Protein AF-A0A919AZP2-F1 (afdb_monomer)

pLDDT: mean 71.81, std 21.4, range [38.53, 98.06]

Secondary structure (DSSP, 8-state):
------------------HHHHHHHHHHHHHHHHHHHHHHHHHHHHHHHHHHHHHHHHHHHHHHHHHHHHTT--HHHHHHTT-PPPSS-----------------------------------------------------

Structure (mmCIF, N/CA/C/O backbone):
data_AF-A0A919AZP2-F1
#
_entry.id   AF-A0A919AZP2-F1
#
loop_
_atom_site.group_PDB
_atom_site.id
_atom_site.type_symbol
_atom_site.label_atom_id
_atom_site.label_alt_id
_atom_site.label_comp_id
_atom_site.label_asym_id
_atom_site.label_entity_id
_atom_site.label_seq_id
_atom_site.pdbx_PDB_ins_code
_atom_site.Cartn_x
_atom_site.Cartn_y
_atom_site.Cartn_z
_atom_site.occupancy
_atom_site.B_iso_or_equiv
_atom_site.auth_seq_id
_atom_site.auth_comp_id
_atom_site.auth_asym_id
_atom_site.auth_atom_id
_atom_site.pdbx_PDB_model_num
ATOM 1 N N . MET A 1 1 ? 27.826 30.116 -77.173 1.00 44.75 1 MET A N 1
ATOM 2 C CA . MET A 1 1 ? 27.470 30.104 -75.740 1.00 44.75 1 MET A CA 1
ATOM 3 C C . MET A 1 1 ? 27.068 28.685 -75.370 1.00 44.75 1 MET A C 1
ATOM 5 O O . MET A 1 1 ? 25.953 28.286 -75.664 1.00 44.75 1 MET A O 1
ATOM 9 N N . LEU A 1 2 ? 28.010 27.899 -74.845 1.00 47.09 2 LEU A N 1
ATOM 10 C CA . LEU A 1 2 ? 27.762 26.553 -74.324 1.00 47.09 2 LEU A CA 1
ATOM 11 C C . LEU A 1 2 ? 27.682 26.679 -72.802 1.00 47.09 2 LEU A C 1
ATOM 13 O O . LEU A 1 2 ? 28.688 26.970 -72.158 1.00 47.09 2 LEU A O 1
ATOM 17 N N . SER A 1 3 ? 26.480 26.541 -72.251 1.00 54.09 3 SER A N 1
ATOM 18 C CA . SER A 1 3 ? 26.256 26.558 -70.807 1.00 54.09 3 SER A CA 1
ATOM 19 C C . SER A 1 3 ? 26.7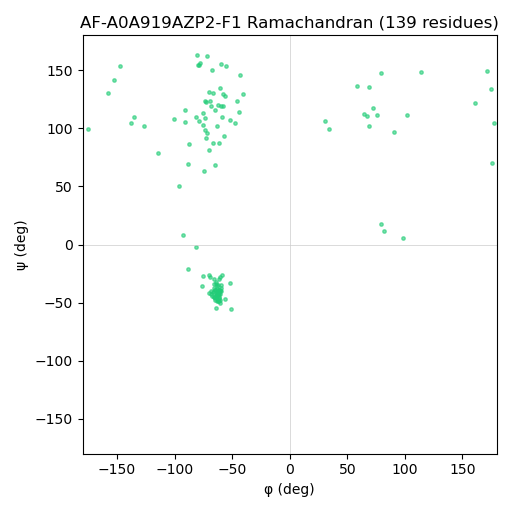51 25.246 -70.207 1.00 54.09 3 SER A C 1
ATOM 21 O O . SER A 1 3 ? 26.161 24.189 -70.418 1.00 54.09 3 SER A O 1
ATOM 23 N N . LEU A 1 4 ? 27.854 25.333 -69.470 1.00 49.50 4 LEU A N 1
ATOM 24 C CA . LEU A 1 4 ? 28.380 24.272 -68.625 1.00 49.50 4 LEU A CA 1
ATOM 25 C C . LEU A 1 4 ? 27.501 24.208 -67.365 1.00 49.50 4 LEU A C 1
ATOM 27 O O . LEU A 1 4 ? 27.592 25.073 -66.496 1.00 49.50 4 LEU A O 1
ATOM 31 N N . LEU A 1 5 ? 26.598 23.230 -67.289 1.00 56.09 5 LEU A N 1
ATOM 32 C CA . LEU A 1 5 ? 25.857 22.941 -66.059 1.00 56.09 5 LEU A CA 1
ATOM 33 C C . LEU A 1 5 ? 26.813 22.262 -65.062 1.00 56.09 5 LEU A C 1
ATOM 35 O O . LEU A 1 5 ? 27.395 21.231 -65.409 1.00 56.09 5 LEU A O 1
ATOM 39 N N . PRO A 1 6 ? 26.995 22.794 -63.840 1.00 59.75 6 PRO A N 1
ATOM 40 C CA . PRO A 1 6 ? 27.769 22.112 -62.817 1.00 59.75 6 PRO A CA 1
ATOM 41 C C . PRO A 1 6 ? 27.010 20.863 -62.362 1.00 59.75 6 PRO A C 1
ATOM 43 O O . PRO A 1 6 ? 25.891 20.935 -61.854 1.00 59.75 6 PRO A O 1
ATOM 46 N N . HIS A 1 7 ? 27.637 19.706 -62.559 1.00 56.66 7 HIS A N 1
ATOM 47 C CA . HIS A 1 7 ? 27.224 18.448 -61.959 1.00 56.66 7 HIS A CA 1
ATOM 48 C C . HIS A 1 7 ? 27.354 18.584 -60.438 1.00 56.66 7 HIS A C 1
ATOM 50 O O . HIS A 1 7 ? 28.459 18.561 -59.899 1.00 56.66 7 HIS A O 1
ATOM 56 N N . LEU A 1 8 ? 26.227 18.787 -59.753 1.00 54.97 8 LEU A N 1
ATOM 57 C CA . LEU A 1 8 ? 26.147 18.628 -58.306 1.00 54.97 8 LEU A CA 1
ATOM 58 C C . LEU A 1 8 ? 26.407 17.146 -58.005 1.00 54.97 8 LEU A C 1
ATOM 60 O O . LEU A 1 8 ? 25.602 16.313 -58.432 1.00 54.97 8 LEU A O 1
ATOM 64 N N . PRO A 1 9 ? 27.494 16.783 -57.300 1.00 61.06 9 PRO A N 1
ATOM 65 C CA . PRO A 1 9 ? 27.606 15.433 -56.788 1.00 61.06 9 PRO A CA 1
ATOM 66 C C . PRO A 1 9 ? 26.444 15.237 -55.814 1.00 61.06 9 PRO A C 1
ATOM 68 O O . PRO A 1 9 ? 26.321 15.968 -54.828 1.00 61.06 9 PRO A O 1
ATOM 71 N N . CYS A 1 10 ? 25.576 14.266 -56.094 1.00 55.66 10 CYS A N 1
ATOM 72 C CA . CYS A 1 10 ? 24.665 13.732 -55.094 1.00 55.66 10 CYS A CA 1
ATOM 73 C C . CYS A 1 10 ? 25.525 13.130 -53.979 1.00 55.66 10 CYS A C 1
ATOM 75 O O . CYS A 1 10 ? 25.863 11.949 -54.017 1.00 55.66 10 CYS A O 1
ATOM 77 N N . GLN A 1 11 ? 25.913 13.944 -52.999 1.00 57.53 11 GLN A N 1
ATOM 78 C CA . GLN A 1 11 ? 26.387 13.438 -51.724 1.00 57.53 11 GLN A CA 1
ATOM 79 C C . GLN A 1 11 ? 25.196 12.771 -51.039 1.00 57.53 11 GLN A C 1
ATOM 81 O O . GLN A 1 11 ? 24.457 13.392 -50.282 1.00 57.53 11 GLN A O 1
ATOM 86 N N . TYR A 1 12 ? 24.996 11.488 -51.333 1.00 57.28 12 TYR A N 1
ATOM 87 C CA . TYR A 1 12 ? 24.266 10.583 -50.456 1.00 57.28 12 TYR A CA 1
ATOM 88 C C . TYR A 1 12 ? 25.175 10.244 -49.268 1.00 57.28 12 TYR A C 1
ATOM 90 O O . TYR A 1 12 ? 25.570 9.103 -49.070 1.00 57.28 12 TYR A O 1
ATOM 98 N N . ASP A 1 13 ? 25.520 11.257 -48.474 1.00 52.66 13 ASP A N 1
ATOM 99 C CA . ASP A 1 13 ? 26.146 11.078 -47.161 1.00 52.66 13 ASP A CA 1
ATOM 100 C C . ASP A 1 13 ? 25.048 11.134 -46.085 1.00 52.66 13 ASP A C 1
ATOM 102 O O . ASP A 1 13 ? 25.031 11.943 -45.160 1.00 52.66 13 ASP A O 1
ATOM 106 N N . HIS A 1 14 ? 24.008 10.332 -46.319 1.00 56.25 14 HIS A N 1
ATOM 107 C CA . HIS A 1 14 ? 22.971 9.945 -45.368 1.00 56.25 14 HIS A CA 1
ATOM 108 C C . HIS A 1 14 ? 22.969 8.415 -45.428 1.00 56.25 14 HIS A C 1
ATOM 110 O O . HIS A 1 14 ? 22.505 7.801 -46.384 1.00 56.25 14 HIS A O 1
ATOM 116 N N . GLY A 1 15 ? 23.572 7.753 -44.451 1.00 60.78 15 GLY A N 1
ATOM 117 C CA . GLY A 1 15 ? 22.869 7.603 -43.182 1.00 60.78 15 GLY A CA 1
ATOM 118 C C . GLY A 1 15 ? 21.818 6.486 -43.230 1.00 60.78 15 GLY A C 1
ATOM 119 O O . GLY A 1 15 ? 20.941 6.444 -42.374 1.00 60.78 15 GLY A O 1
ATOM 120 N N . MET A 1 16 ? 21.881 5.575 -44.209 1.00 61.22 16 MET A N 1
ATOM 121 C CA . MET A 1 16 ? 21.177 4.295 -44.132 1.00 61.22 16 MET A CA 1
ATOM 122 C C . MET A 1 16 ? 21.908 3.426 -43.112 1.00 61.22 16 MET A C 1
ATOM 124 O O . MET A 1 16 ? 22.870 2.739 -43.449 1.00 61.22 16 MET A O 1
ATOM 128 N N . ALA A 1 17 ? 21.481 3.502 -41.849 1.00 68.69 17 ALA A N 1
ATOM 129 C CA . ALA A 1 17 ? 21.837 2.499 -40.853 1.00 68.69 17 ALA A CA 1
ATOM 130 C C . ALA A 1 17 ? 21.643 1.121 -41.498 1.00 68.69 17 ALA A C 1
ATOM 132 O O . ALA A 1 17 ? 20.563 0.835 -42.028 1.00 68.69 17 ALA A O 1
ATOM 133 N N . SER A 1 18 ? 22.695 0.302 -41.527 1.00 85.38 18 SER A N 1
ATOM 134 C CA . SER A 1 18 ? 22.587 -1.025 -42.121 1.00 85.38 18 SER A CA 1
ATOM 135 C C . SER A 1 18 ? 21.505 -1.810 -41.373 1.00 85.38 18 SER A C 1
ATOM 137 O O . SER A 1 18 ? 21.214 -1.533 -40.207 1.00 85.38 18 SER A O 1
ATOM 139 N N . ALA A 1 19 ? 20.894 -2.811 -42.010 1.00 86.62 19 ALA A N 1
ATOM 140 C CA . ALA A 1 19 ? 19.904 -3.653 -41.330 1.00 86.62 19 ALA A CA 1
ATOM 141 C C . ALA A 1 19 ? 20.448 -4.219 -39.999 1.00 86.62 19 ALA A C 1
ATOM 143 O O . ALA A 1 19 ? 19.715 -4.337 -39.019 1.00 86.62 19 ALA A O 1
ATOM 144 N N . HIS A 1 20 ? 21.756 -4.490 -39.944 1.00 87.75 20 HIS A N 1
ATOM 145 C CA . HIS A 1 20 ? 22.460 -4.888 -38.732 1.00 87.75 20 HIS A CA 1
ATOM 146 C C . HIS A 1 20 ? 22.452 -3.795 -37.648 1.00 87.75 20 HIS A C 1
ATOM 148 O O . HIS A 1 20 ? 22.147 -4.092 -36.496 1.00 87.75 20 HIS A O 1
ATOM 154 N N . ASP A 1 21 ? 22.709 -2.534 -38.001 1.00 90.25 21 ASP A N 1
ATOM 155 C CA . ASP A 1 21 ? 22.700 -1.409 -37.054 1.00 90.25 21 ASP A CA 1
ATOM 156 C C . ASP A 1 21 ? 21.300 -1.140 -36.493 1.00 90.25 21 ASP A C 1
ATOM 158 O O . ASP A 1 21 ? 21.140 -0.843 -35.308 1.00 90.25 21 ASP A O 1
ATOM 162 N N . ILE A 1 22 ? 20.267 -1.287 -37.328 1.00 89.94 22 ILE A N 1
ATOM 163 C CA . ILE A 1 22 ? 18.869 -1.154 -36.899 1.00 89.94 22 ILE A CA 1
ATOM 164 C C . ILE A 1 22 ? 18.521 -2.264 -35.898 1.00 89.94 22 ILE A C 1
ATOM 166 O O . ILE A 1 22 ? 17.991 -1.976 -34.822 1.00 89.94 22 ILE A O 1
ATOM 170 N N . MET A 1 23 ? 18.872 -3.521 -36.199 1.00 92.88 23 MET A N 1
ATOM 171 C CA . MET A 1 23 ? 18.661 -4.645 -35.276 1.00 92.88 23 MET A CA 1
ATOM 172 C C . MET A 1 23 ? 19.458 -4.488 -33.975 1.00 92.88 23 MET A C 1
ATOM 174 O O . MET A 1 23 ? 18.957 -4.811 -32.897 1.00 92.88 23 MET A O 1
ATOM 178 N N . GLN A 1 24 ? 20.684 -3.971 -34.053 1.00 95.44 24 GLN A N 1
ATOM 179 C CA . GLN A 1 24 ? 21.519 -3.712 -32.885 1.00 95.44 24 GLN A CA 1
ATOM 180 C C . GLN A 1 24 ? 20.880 -2.668 -31.962 1.00 95.44 24 GLN A C 1
ATOM 182 O O . GLN A 1 24 ? 20.704 -2.936 -30.774 1.00 95.44 24 GLN A O 1
ATOM 187 N N . ARG A 1 25 ? 20.425 -1.537 -32.512 1.00 92.50 25 ARG A N 1
ATOM 188 C CA . ARG A 1 25 ? 19.729 -0.498 -31.737 1.00 92.50 25 ARG A CA 1
ATOM 189 C C . ARG A 1 25 ? 18.436 -1.006 -31.106 1.00 92.50 25 ARG A C 1
ATOM 191 O O . ARG A 1 25 ? 18.144 -0.668 -29.963 1.00 92.50 25 ARG A O 1
ATOM 198 N N . MET A 1 26 ? 17.666 -1.838 -31.811 1.00 95.44 26 MET A N 1
ATOM 199 C CA . MET A 1 26 ? 16.459 -2.441 -31.235 1.00 95.44 26 MET A CA 1
ATOM 200 C C . MET A 1 26 ? 16.777 -3.321 -30.022 1.00 95.44 26 MET A C 1
ATOM 202 O O . MET A 1 26 ? 16.076 -3.234 -29.013 1.00 95.44 26 MET A O 1
ATOM 206 N N . ARG A 1 27 ? 17.845 -4.128 -30.090 1.00 95.69 27 ARG A N 1
ATOM 207 C CA . ARG A 1 27 ? 18.290 -4.953 -28.955 1.00 95.69 27 ARG A CA 1
ATOM 208 C C . ARG A 1 27 ? 18.714 -4.103 -27.765 1.00 95.69 27 ARG A C 1
ATOM 210 O O . ARG A 1 27 ? 18.326 -4.405 -26.644 1.00 95.69 27 ARG A O 1
ATOM 217 N N . GLU A 1 28 ? 19.457 -3.029 -28.002 1.00 96.94 28 GLU A N 1
ATOM 218 C CA . GLU A 1 28 ? 19.897 -2.113 -26.943 1.00 96.94 28 GLU A CA 1
ATOM 219 C C . GLU A 1 28 ? 18.717 -1.424 -26.253 1.00 96.94 28 GLU A C 1
ATOM 221 O O . GLU A 1 28 ? 18.664 -1.368 -25.025 1.00 96.94 28 GLU A O 1
ATOM 226 N N . VAL A 1 29 ? 17.728 -0.962 -27.025 1.00 96.44 29 VAL A N 1
ATOM 227 C CA . VAL A 1 29 ? 16.502 -0.369 -26.474 1.00 96.44 29 VAL A CA 1
ATOM 228 C C . VAL A 1 29 ? 15.723 -1.388 -25.645 1.00 96.44 29 VAL A C 1
ATOM 230 O O . VAL A 1 29 ? 15.233 -1.052 -24.568 1.00 96.44 29 VAL A O 1
ATOM 233 N N . GLN A 1 30 ? 15.613 -2.630 -26.117 1.00 95.94 30 GLN A N 1
ATOM 234 C CA . GLN A 1 30 ? 14.902 -3.679 -25.393 1.00 95.94 30 GLN A CA 1
ATOM 235 C C . GLN A 1 30 ? 15.625 -4.062 -24.092 1.00 95.94 30 GLN A C 1
ATOM 237 O O . GLN A 1 30 ? 14.994 -4.100 -23.038 1.00 95.94 30 GLN A O 1
ATOM 242 N N . ALA A 1 31 ? 16.950 -4.217 -24.132 1.00 95.75 31 ALA A N 1
ATOM 243 C CA . ALA A 1 31 ? 17.762 -4.472 -22.945 1.00 95.75 31 ALA A CA 1
ATOM 244 C C . ALA A 1 31 ? 17.669 -3.323 -21.924 1.00 95.75 31 ALA A C 1
ATOM 246 O O . ALA A 1 31 ? 17.575 -3.558 -20.720 1.00 95.75 31 ALA A O 1
ATOM 247 N N . ALA A 1 32 ? 17.644 -2.070 -22.390 1.00 94.62 32 ALA A N 1
ATOM 248 C CA . ALA A 1 32 ? 17.457 -0.912 -21.520 1.00 94.62 32 ALA A CA 1
ATOM 249 C C . ALA A 1 32 ? 16.073 -0.907 -20.850 1.00 94.62 32 ALA A C 1
ATOM 251 O O . ALA A 1 32 ? 15.967 -0.579 -19.669 1.00 94.62 32 ALA A O 1
ATOM 252 N N . ARG A 1 33 ? 15.019 -1.303 -21.578 1.00 95.56 33 ARG A N 1
ATOM 253 C CA . ARG A 1 33 ? 13.662 -1.442 -21.026 1.00 95.56 33 ARG A CA 1
ATOM 254 C C . ARG A 1 33 ? 13.585 -2.544 -19.978 1.00 95.56 33 ARG A C 1
ATOM 256 O O . ARG A 1 33 ? 13.026 -2.310 -18.914 1.00 95.56 33 ARG A O 1
ATOM 263 N N . GLU A 1 34 ? 14.162 -3.708 -20.257 1.00 94.69 34 GLU A N 1
ATOM 264 C CA . GLU A 1 34 ? 14.195 -4.837 -19.319 1.00 94.69 34 GLU A CA 1
ATOM 265 C C . GLU A 1 34 ? 14.943 -4.468 -18.037 1.00 94.69 34 GLU A C 1
ATOM 267 O O . GLU A 1 34 ? 14.417 -4.646 -16.940 1.00 94.69 34 GLU A O 1
ATOM 272 N N . LYS A 1 35 ? 16.108 -3.825 -18.171 1.00 95.06 35 LYS A N 1
ATOM 273 C CA . LYS A 1 35 ? 16.887 -3.339 -17.028 1.00 95.06 35 LYS A CA 1
ATOM 274 C C . LYS A 1 35 ? 16.145 -2.283 -16.202 1.00 95.06 35 LYS A C 1
ATOM 276 O O . LYS A 1 35 ? 16.306 -2.232 -14.989 1.00 95.06 35 LYS A O 1
ATOM 281 N N . ALA A 1 36 ? 15.349 -1.425 -16.840 1.00 94.94 36 ALA A N 1
ATOM 282 C CA . ALA A 1 36 ? 14.534 -0.437 -16.133 1.00 94.94 36 ALA A CA 1
ATOM 283 C C . ALA A 1 36 ? 13.303 -1.061 -15.453 1.00 94.94 36 ALA A C 1
ATOM 285 O O . ALA A 1 36 ? 12.809 -0.522 -14.464 1.00 94.94 36 ALA A O 1
ATOM 286 N N . PHE A 1 37 ? 12.804 -2.183 -15.976 1.00 96.12 37 PHE A N 1
ATOM 287 C CA . PHE A 1 37 ? 11.626 -2.857 -15.443 1.00 96.12 37 PHE A CA 1
ATOM 288 C C . PHE A 1 37 ? 11.921 -3.639 -14.162 1.00 96.12 37 PHE A C 1
ATOM 290 O O . PHE A 1 37 ? 11.081 -3.661 -13.268 1.00 96.12 37 PHE A O 1
ATOM 297 N N . GLU A 1 38 ? 13.105 -4.240 -14.044 1.00 94.69 38 GLU A N 1
ATOM 298 C CA . GLU A 1 38 ? 13.504 -5.040 -12.879 1.00 94.69 38 GLU A CA 1
ATOM 299 C C . GLU A 1 38 ? 13.301 -4.322 -11.523 1.00 94.69 38 GLU A C 1
ATOM 301 O O . GLU A 1 38 ? 12.529 -4.834 -10.706 1.00 94.69 38 GLU A O 1
ATOM 306 N N . PRO A 1 39 ? 13.856 -3.115 -11.274 1.00 97.00 39 PRO A N 1
ATOM 307 C CA . PRO A 1 39 ? 13.635 -2.421 -10.002 1.00 97.00 39 PRO A CA 1
ATOM 308 C C . PRO A 1 39 ? 12.173 -1.995 -9.802 1.00 97.00 39 PRO A C 1
ATOM 310 O O . PRO A 1 39 ? 11.687 -1.929 -8.674 1.00 97.00 39 PRO A O 1
ATOM 313 N N . LEU A 1 40 ? 11.440 -1.713 -10.884 1.00 95.94 40 LEU A N 1
ATOM 314 C CA . LEU A 1 40 ? 10.024 -1.369 -10.791 1.00 95.94 40 LEU A CA 1
ATOM 315 C C . LEU A 1 40 ? 9.189 -2.579 -10.353 1.00 95.94 40 LEU A C 1
ATOM 317 O O . LEU A 1 40 ? 8.309 -2.440 -9.504 1.00 95.94 40 LEU A O 1
ATOM 321 N N . ALA A 1 41 ? 9.469 -3.759 -10.908 1.00 97.00 41 ALA A N 1
ATOM 322 C CA . ALA A 1 41 ? 8.801 -5.000 -10.537 1.00 97.00 41 ALA A CA 1
ATOM 323 C C . ALA A 1 41 ? 9.046 -5.351 -9.063 1.00 97.00 41 ALA A C 1
ATOM 325 O O . ALA A 1 41 ? 8.109 -5.743 -8.366 1.00 97.00 41 ALA A O 1
ATOM 326 N N . GLU A 1 42 ? 10.269 -5.142 -8.569 1.00 97.81 42 GLU A N 1
ATOM 327 C CA . GLU A 1 42 ? 10.603 -5.335 -7.157 1.00 97.81 42 GLU A CA 1
ATOM 328 C C . GLU A 1 42 ? 9.779 -4.412 -6.245 1.00 97.81 42 GLU A C 1
ATOM 330 O O . GLU A 1 42 ? 9.116 -4.886 -5.319 1.00 97.81 42 GLU A O 1
ATOM 335 N N . ILE A 1 43 ? 9.738 -3.108 -6.546 1.00 98.06 43 ILE A N 1
ATOM 336 C CA . ILE A 1 43 ? 8.955 -2.131 -5.771 1.00 98.06 43 ILE A CA 1
ATOM 337 C C . ILE A 1 43 ? 7.461 -2.475 -5.796 1.00 98.06 43 ILE A C 1
ATOM 339 O O . ILE A 1 43 ? 6.777 -2.362 -4.777 1.00 98.06 43 ILE A O 1
ATOM 343 N N . LEU A 1 44 ? 6.931 -2.915 -6.941 1.00 97.75 44 LEU A N 1
ATOM 344 C CA . LEU A 1 44 ? 5.533 -3.335 -7.044 1.00 97.75 44 LEU A CA 1
ATOM 345 C C . LEU A 1 44 ? 5.241 -4.579 -6.197 1.00 97.75 44 LEU A C 1
ATOM 347 O O . LEU A 1 44 ? 4.194 -4.630 -5.550 1.00 97.75 44 LEU A O 1
ATOM 351 N N . GLY A 1 45 ? 6.168 -5.538 -6.149 1.00 97.88 45 GLY A N 1
ATOM 352 C CA . GLY A 1 45 ? 6.073 -6.700 -5.265 1.00 97.88 45 GLY A CA 1
ATOM 353 C C . GLY A 1 45 ? 6.052 -6.300 -3.788 1.00 97.88 45 GLY A C 1
ATOM 354 O O . GLY A 1 45 ? 5.156 -6.710 -3.050 1.00 97.88 45 GLY A O 1
ATOM 355 N N . GLN A 1 46 ? 6.976 -5.429 -3.371 1.00 98.06 46 GLN A N 1
ATOM 356 C CA . GLN A 1 46 ? 7.023 -4.903 -2.001 1.00 98.06 46 GLN A CA 1
ATOM 357 C C . GLN A 1 46 ? 5.741 -4.147 -1.634 1.00 98.06 46 GLN A C 1
ATOM 359 O O . GLN A 1 46 ? 5.191 -4.335 -0.550 1.00 98.06 46 GLN A O 1
ATOM 364 N N . ARG A 1 47 ? 5.223 -3.323 -2.552 1.00 97.88 47 ARG A N 1
ATOM 365 C CA . ARG A 1 47 ? 3.973 -2.585 -2.348 1.00 97.88 47 ARG A CA 1
ATOM 366 C C . ARG A 1 47 ? 2.787 -3.524 -2.139 1.00 97.88 47 ARG A C 1
ATOM 368 O O . ARG A 1 47 ? 1.983 -3.276 -1.245 1.00 97.88 47 ARG A O 1
ATOM 375 N N . ALA A 1 48 ? 2.672 -4.574 -2.951 1.00 97.25 48 ALA A N 1
ATOM 376 C CA . ALA A 1 48 ? 1.590 -5.546 -2.826 1.00 97.25 48 ALA A CA 1
ATOM 377 C C . ALA A 1 48 ? 1.641 -6.280 -1.477 1.00 97.25 48 ALA A C 1
ATOM 379 O O . ALA A 1 48 ? 0.611 -6.453 -0.827 1.00 97.25 48 ALA A O 1
ATOM 380 N N . GLU A 1 49 ? 2.839 -6.656 -1.026 1.00 97.44 49 GLU A N 1
ATOM 381 C CA . GLU A 1 49 ? 3.022 -7.316 0.267 1.00 97.44 49 GLU A CA 1
ATOM 382 C C . GLU A 1 49 ? 2.673 -6.388 1.441 1.00 97.44 49 GLU A C 1
ATOM 384 O O . GLU A 1 49 ? 1.914 -6.776 2.326 1.00 97.44 49 GLU A O 1
ATOM 389 N N . LEU A 1 50 ? 3.133 -5.133 1.422 1.00 97.56 50 LEU A N 1
ATOM 390 C CA . LEU A 1 50 ? 2.765 -4.148 2.447 1.00 97.56 50 LEU A CA 1
ATOM 391 C C . LEU A 1 50 ? 1.257 -3.891 2.485 1.00 97.56 50 LEU A C 1
ATOM 393 O O . LEU A 1 50 ? 0.675 -3.777 3.561 1.00 97.56 50 LEU A O 1
ATOM 397 N N . GLN A 1 51 ? 0.607 -3.833 1.323 1.00 96.69 51 GLN A N 1
ATOM 398 C CA . GLN A 1 51 ? -0.839 -3.666 1.262 1.00 96.69 51 GLN A CA 1
ATOM 399 C C . GLN A 1 51 ? -1.569 -4.863 1.882 1.00 96.69 51 GLN A C 1
ATOM 401 O O . GLN A 1 51 ? -2.482 -4.673 2.681 1.00 96.69 51 GLN A O 1
ATOM 406 N N . ARG A 1 52 ? -1.129 -6.090 1.590 1.00 95.56 52 ARG A N 1
ATOM 407 C CA . ARG A 1 52 ? -1.679 -7.298 2.214 1.00 95.56 52 ARG A CA 1
ATOM 408 C C . ARG A 1 52 ? -1.513 -7.280 3.736 1.00 95.56 52 ARG A C 1
ATOM 410 O O . ARG A 1 52 ? -2.419 -7.694 4.455 1.00 95.56 52 ARG A O 1
ATOM 417 N N . GLN A 1 53 ? -0.367 -6.816 4.228 1.00 95.94 53 GLN A N 1
ATOM 418 C CA . GLN A 1 53 ? -0.115 -6.692 5.665 1.00 95.94 53 GLN A CA 1
ATOM 419 C C . GLN A 1 53 ? -1.030 -5.649 6.316 1.00 95.94 53 GLN A C 1
ATOM 421 O O . GLN A 1 53 ? -1.566 -5.912 7.389 1.00 95.94 53 GLN A O 1
ATOM 426 N N . LEU A 1 54 ? -1.264 -4.507 5.662 1.00 92.94 54 LEU A N 1
ATOM 427 C CA . LEU A 1 54 ? -2.219 -3.499 6.136 1.00 92.94 54 LEU A CA 1
ATOM 428 C C . LEU A 1 54 ? -3.647 -4.053 6.182 1.00 92.94 54 LEU A C 1
ATOM 430 O O . LEU A 1 54 ? -4.295 -3.976 7.220 1.00 92.94 54 LEU A O 1
ATOM 434 N N . GLU A 1 55 ? -4.100 -4.705 5.110 1.00 92.50 55 GLU A N 1
ATOM 435 C CA . GLU A 1 55 ? -5.434 -5.319 5.053 1.00 92.50 55 GLU A CA 1
ATOM 436 C C . GLU A 1 55 ? -5.626 -6.391 6.142 1.00 92.50 55 GLU A C 1
ATOM 438 O O . GLU A 1 55 ? -6.712 -6.530 6.707 1.00 92.50 55 GLU A O 1
ATOM 443 N N . ALA A 1 56 ? -4.568 -7.134 6.483 1.00 92.44 56 ALA A N 1
ATOM 444 C CA . ALA A 1 56 ? -4.594 -8.098 7.581 1.00 92.44 56 ALA A CA 1
ATOM 445 C C . ALA A 1 56 ? -4.693 -7.431 8.967 1.00 92.44 56 ALA A C 1
ATOM 447 O O . ALA A 1 56 ? -5.229 -8.037 9.898 1.00 92.44 56 ALA A O 1
ATOM 448 N N . LEU A 1 57 ? -4.190 -6.201 9.113 1.00 93.12 57 LEU A N 1
ATOM 449 C CA . LEU A 1 57 ? -4.230 -5.430 10.357 1.00 93.12 57 LEU A CA 1
ATOM 450 C C . LEU A 1 57 ? -5.506 -4.593 10.518 1.00 93.12 57 LEU A C 1
ATOM 452 O O . LEU A 1 57 ? -5.869 -4.280 11.650 1.00 93.12 57 LEU A O 1
ATOM 456 N N . ASP A 1 58 ? -6.225 -4.287 9.437 1.00 90.38 58 ASP A N 1
ATOM 457 C CA . ASP A 1 58 ? -7.441 -3.463 9.480 1.00 90.38 58 ASP A CA 1
ATOM 458 C C . ASP A 1 58 ? -8.513 -4.027 10.428 1.00 90.38 58 ASP A C 1
ATOM 460 O O . ASP A 1 58 ? -9.086 -3.300 11.242 1.00 90.38 58 ASP A O 1
ATOM 464 N N . ALA A 1 59 ? -8.786 -5.334 10.346 1.00 88.50 59 ALA A N 1
ATOM 465 C CA . ALA A 1 59 ? -9.785 -5.992 11.188 1.00 88.50 59 ALA A CA 1
ATOM 466 C C . ALA A 1 59 ? -9.423 -5.975 12.690 1.00 88.50 59 ALA A C 1
ATOM 468 O O . ALA A 1 59 ? -10.229 -5.464 13.475 1.00 88.50 59 ALA A O 1
ATOM 469 N N . PRO A 1 60 ? -8.240 -6.463 13.126 1.00 93.12 60 PRO A N 1
ATOM 470 C CA . PRO A 1 60 ? -7.873 -6.422 14.542 1.00 93.12 60 PRO A CA 1
ATOM 471 C C . PRO A 1 60 ? -7.730 -4.989 15.067 1.00 93.12 60 PRO A C 1
ATOM 473 O O . PRO A 1 60 ? -8.058 -4.724 16.224 1.00 93.12 60 PRO A O 1
ATOM 476 N N . TYR A 1 61 ? -7.303 -4.043 14.226 1.00 92.25 61 TYR A N 1
ATOM 477 C CA . TYR A 1 61 ? -7.275 -2.631 14.587 1.00 92.25 61 TYR A CA 1
ATOM 478 C C . TYR A 1 61 ? -8.678 -2.089 14.885 1.00 92.25 61 TYR A C 1
ATOM 480 O O . TYR A 1 61 ? -8.899 -1.464 15.924 1.00 92.25 61 TYR A O 1
ATOM 488 N N . ALA A 1 62 ? -9.650 -2.372 14.015 1.00 90.19 62 ALA A N 1
ATOM 489 C CA . ALA A 1 62 ? -11.014 -1.895 14.195 1.00 90.19 62 ALA A CA 1
ATOM 490 C C . ALA A 1 62 ? -11.696 -2.500 15.436 1.00 90.19 62 ALA A C 1
ATOM 492 O O . ALA A 1 62 ? -12.466 -1.820 16.122 1.00 90.19 62 ALA A O 1
ATOM 493 N N . GLU A 1 63 ? -11.385 -3.756 15.7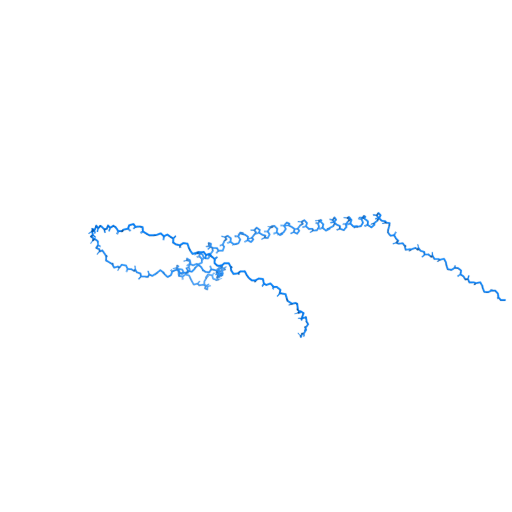63 1.00 90.75 63 GLU A N 1
ATOM 494 C CA . GLU A 1 63 ? -11.814 -4.399 17.008 1.00 90.75 63 GLU A CA 1
ATOM 495 C C . GLU A 1 63 ? -11.190 -3.742 18.244 1.00 90.75 63 GLU A C 1
ATOM 497 O O . GLU A 1 63 ? -11.907 -3.445 19.204 1.00 90.75 63 GLU A O 1
ATOM 502 N N . ALA A 1 64 ? -9.884 -3.459 18.215 1.00 93.12 64 ALA A N 1
ATOM 503 C CA . ALA A 1 64 ? -9.189 -2.781 19.307 1.00 93.12 64 ALA A CA 1
ATOM 504 C C . ALA A 1 64 ? -9.735 -1.362 19.539 1.00 93.12 64 ALA A C 1
ATOM 506 O O . ALA A 1 64 ? -9.979 -0.976 20.684 1.00 93.12 64 ALA A O 1
ATOM 507 N N . PHE A 1 65 ? -10.010 -0.616 18.463 1.00 91.94 65 PHE A N 1
ATOM 508 C CA . PHE A 1 65 ? -10.639 0.703 18.535 1.00 91.94 65 PHE A CA 1
ATOM 509 C C . PHE A 1 65 ? -12.032 0.622 19.179 1.00 91.94 65 PHE A C 1
ATOM 511 O O . PHE A 1 65 ? -12.335 1.347 20.127 1.00 91.94 65 PHE A O 1
ATOM 518 N N . ALA A 1 66 ? -12.872 -0.321 18.735 1.00 90.44 66 ALA A N 1
ATOM 519 C CA . ALA A 1 66 ? -14.207 -0.520 19.299 1.00 90.44 66 ALA A CA 1
ATOM 520 C C . ALA A 1 66 ? -14.175 -0.972 20.773 1.00 90.44 66 ALA A C 1
ATOM 522 O O . ALA A 1 66 ? -15.063 -0.606 21.552 1.00 90.44 66 ALA A O 1
ATOM 523 N N . ALA A 1 67 ? -13.170 -1.758 21.169 1.00 92.44 67 ALA A N 1
ATOM 524 C CA . ALA A 1 67 ? -12.953 -2.164 22.553 1.00 92.44 67 ALA A CA 1
ATOM 525 C C . ALA A 1 67 ? -12.539 -0.977 23.436 1.00 92.44 67 ALA A C 1
ATOM 527 O O . ALA A 1 67 ? -13.054 -0.844 24.547 1.00 92.44 67 ALA A O 1
ATOM 528 N N . ALA A 1 68 ? -11.685 -0.083 22.933 1.00 92.62 68 ALA A N 1
ATOM 529 C CA . ALA A 1 68 ? -11.323 1.146 23.632 1.00 92.62 68 ALA A CA 1
ATOM 530 C C . ALA A 1 68 ? -12.542 2.068 23.825 1.00 92.62 68 ALA A C 1
ATOM 532 O O . ALA A 1 68 ? -12.798 2.515 24.945 1.00 92.62 68 ALA A O 1
ATOM 533 N N . GLU A 1 69 ? -13.373 2.245 22.790 1.00 91.81 69 GLU A N 1
ATOM 534 C CA . GLU A 1 69 ? -14.650 2.968 22.912 1.00 91.81 69 GLU A CA 1
ATOM 535 C C . GLU A 1 69 ? -15.592 2.315 23.938 1.00 91.81 69 GLU A C 1
ATOM 537 O O . GLU A 1 69 ? -16.314 2.995 24.668 1.00 91.81 69 GLU A O 1
ATOM 542 N N . ALA A 1 70 ? -15.620 0.980 24.010 1.00 90.50 70 ALA A N 1
ATOM 543 C CA . ALA A 1 70 ? -16.415 0.258 25.003 1.00 90.50 70 ALA A CA 1
ATOM 544 C C . ALA A 1 70 ? -15.868 0.410 26.434 1.00 90.50 70 ALA A C 1
ATOM 546 O O . ALA A 1 70 ? -16.643 0.333 27.388 1.00 90.50 70 ALA A O 1
ATOM 547 N N . ALA A 1 71 ? -14.564 0.653 26.581 1.00 93.75 71 ALA A N 1
ATOM 548 C CA . ALA A 1 71 ? -13.904 0.954 27.848 1.00 93.75 71 ALA A CA 1
ATOM 549 C C . ALA A 1 71 ? -14.047 2.428 28.277 1.00 93.75 71 ALA A C 1
ATOM 551 O O . ALA A 1 71 ? -13.598 2.784 29.364 1.00 93.75 71 ALA A O 1
ATOM 552 N N . GLY A 1 72 ? -14.695 3.267 27.461 1.00 93.31 72 GLY A N 1
ATOM 553 C CA . GLY A 1 72 ? -14.978 4.666 27.780 1.00 93.31 72 GLY A CA 1
ATOM 554 C C . GLY A 1 72 ? -13.999 5.673 27.183 1.00 93.31 72 GLY A C 1
ATOM 555 O O . GLY A 1 72 ? -14.135 6.855 27.475 1.00 93.31 72 GLY A O 1
ATOM 556 N N . TRP A 1 73 ? -13.059 5.236 26.338 1.00 93.31 73 TRP A N 1
ATOM 557 C CA . TRP A 1 73 ? -12.230 6.160 25.567 1.00 93.31 73 TRP A CA 1
ATOM 558 C C . TRP A 1 73 ? -13.074 6.835 24.494 1.00 93.31 73 TRP A C 1
ATOM 560 O O . TRP A 1 73 ? -13.799 6.176 23.745 1.00 93.31 73 TRP A O 1
ATOM 570 N N . THR A 1 74 ? -12.984 8.154 24.408 1.00 90.44 74 THR A N 1
ATOM 571 C CA . THR A 1 74 ? -13.632 8.904 23.334 1.00 90.44 74 THR A CA 1
ATOM 572 C C . THR A 1 74 ? -12.808 8.818 22.050 1.00 90.44 74 THR A C 1
ATOM 574 O O . THR A 1 74 ? -11.588 8.650 22.074 1.00 90.44 74 THR A O 1
ATOM 577 N N . ALA A 1 75 ? -13.466 8.971 20.899 1.00 86.81 75 ALA A N 1
ATOM 578 C CA . ALA A 1 75 ? -12.774 9.008 19.612 1.00 86.81 75 ALA A CA 1
ATOM 579 C C . ALA A 1 75 ? -11.764 10.171 19.523 1.00 86.81 75 ALA A C 1
ATOM 581 O O . ALA A 1 75 ? -10.758 10.055 18.831 1.00 86.81 75 ALA A O 1
ATOM 582 N N . GLU A 1 76 ? -11.995 11.272 20.245 1.00 89.62 76 GLU A N 1
ATOM 583 C CA . GLU A 1 76 ? -11.085 12.422 20.308 1.00 89.62 76 GLU A CA 1
ATOM 584 C C . GLU A 1 76 ? -9.803 12.100 21.084 1.00 89.62 76 GLU A C 1
ATOM 586 O O . GLU A 1 76 ? -8.710 12.440 20.633 1.00 89.62 76 GLU A O 1
ATOM 591 N N . GLU A 1 77 ? -9.915 11.386 22.206 1.00 90.25 77 GLU A N 1
ATOM 592 C CA . GLU A 1 77 ? -8.759 10.910 22.975 1.00 90.25 77 GLU A CA 1
ATOM 593 C C . GLU A 1 77 ? -7.959 9.864 22.189 1.00 90.25 77 GLU A C 1
ATOM 595 O O . GLU A 1 77 ? -6.729 9.920 22.162 1.00 90.25 77 GLU A O 1
ATOM 600 N N . LEU A 1 78 ? -8.649 8.953 21.491 1.00 90.81 78 LEU A N 1
ATOM 601 C CA . LEU A 1 78 ? -8.014 7.975 20.603 1.00 90.81 78 LEU A CA 1
ATOM 602 C C . LEU A 1 78 ? -7.297 8.661 19.434 1.00 90.81 78 LEU A C 1
ATOM 604 O O . LEU A 1 78 ? -6.142 8.353 19.139 1.00 90.81 78 LEU A O 1
ATOM 608 N N . LYS A 1 79 ? -7.918 9.673 18.831 1.00 91.75 79 LYS A N 1
ATOM 609 C CA . LYS A 1 79 ? -7.270 10.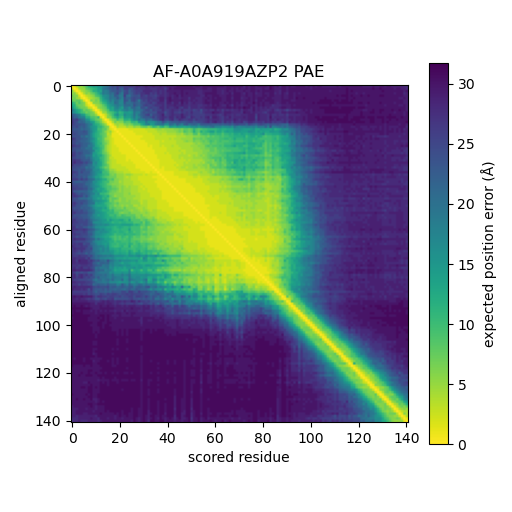492 17.806 1.00 91.75 79 LYS A CA 1
ATOM 610 C C . LYS A 1 79 ? -6.058 11.248 18.356 1.00 91.75 79 LYS A C 1
ATOM 612 O O . LYS A 1 79 ? -5.053 11.371 17.660 1.00 91.75 79 LYS A O 1
ATOM 617 N N . GLY A 1 80 ? -6.116 11.704 19.609 1.00 91.62 80 GLY A N 1
ATOM 618 C CA . GLY A 1 80 ? -5.006 12.361 20.304 1.00 91.62 80 GLY A CA 1
ATOM 619 C C . GLY A 1 80 ? -3.761 11.481 20.465 1.00 91.62 80 GLY A C 1
ATOM 620 O O . GLY A 1 80 ? -2.647 12.000 20.449 1.00 91.62 80 GLY A O 1
ATOM 621 N N . ILE A 1 81 ? -3.931 10.156 20.549 1.00 89.94 81 ILE A N 1
ATOM 622 C CA . ILE A 1 81 ? -2.824 9.180 20.564 1.00 89.94 81 ILE A CA 1
ATOM 623 C C . ILE A 1 81 ? -2.462 8.653 19.163 1.00 89.94 81 ILE A C 1
ATOM 625 O O . ILE A 1 81 ? -1.653 7.735 19.042 1.00 89.94 81 ILE A O 1
ATOM 629 N N . GLY A 1 82 ? -3.044 9.226 18.105 1.00 87.88 82 GLY A N 1
ATOM 630 C CA . GLY A 1 82 ? -2.794 8.839 16.716 1.00 87.88 82 GLY A CA 1
ATOM 631 C C . GLY A 1 82 ? -3.591 7.624 16.240 1.00 87.88 82 GLY A C 1
ATOM 632 O O . GLY A 1 82 ? -3.297 7.098 15.169 1.00 87.88 82 GLY A O 1
ATOM 633 N N . ALA A 1 83 ? -4.591 7.165 17.000 1.00 89.06 83 ALA A N 1
ATOM 634 C CA . ALA A 1 83 ? -5.520 6.152 16.521 1.00 89.06 83 ALA A CA 1
ATOM 635 C C . ALA A 1 83 ? -6.604 6.815 15.656 1.00 89.06 83 ALA A C 1
ATOM 637 O O . ALA A 1 83 ? -7.454 7.553 16.156 1.00 89.06 83 ALA A O 1
ATOM 638 N N . GLU A 1 84 ? -6.560 6.564 14.348 1.00 85.38 84 GLU A N 1
ATOM 639 C CA . GLU A 1 84 ? -7.600 7.001 13.423 1.00 85.38 84 GLU A CA 1
ATOM 640 C C . GLU A 1 84 ? -8.831 6.094 13.454 1.00 85.38 84 GLU A C 1
ATOM 642 O O . GLU A 1 84 ? -8.787 4.910 13.784 1.00 85.38 84 GLU A O 1
ATOM 647 N N . GLU A 1 85 ? -9.971 6.670 13.090 1.00 81.19 85 GLU A N 1
ATOM 648 C CA . GLU A 1 85 ? -11.218 5.928 13.031 1.00 81.19 85 GLU A CA 1
ATOM 649 C C . GLU A 1 85 ? -11.189 4.910 11.871 1.00 81.19 85 GLU A C 1
ATOM 651 O O . GLU A 1 85 ? -10.996 5.301 10.717 1.00 81.19 85 GLU A O 1
ATOM 656 N N . PRO A 1 86 ? -11.402 3.606 12.133 1.00 81.94 86 PRO A N 1
ATOM 657 C CA . PRO A 1 86 ? -11.359 2.584 11.093 1.00 81.94 86 PRO A CA 1
ATOM 658 C C . PRO A 1 86 ? -12.518 2.760 10.102 1.00 81.94 86 PRO A C 1
ATOM 660 O O . PRO A 1 86 ? -13.687 2.798 10.493 1.00 81.94 86 PRO A O 1
ATOM 663 N N . ALA A 1 87 ? -12.214 2.764 8.798 1.00 73.75 87 ALA A N 1
ATOM 664 C CA . ALA A 1 87 ? -13.210 2.923 7.727 1.00 73.75 87 ALA A CA 1
ATOM 665 C C . ALA A 1 87 ? -14.313 1.844 7.745 1.00 73.75 87 ALA A C 1
ATOM 667 O O . ALA A 1 87 ? -15.435 2.071 7.294 1.00 73.75 87 ALA A O 1
ATOM 668 N N . LYS A 1 88 ? -14.005 0.661 8.289 1.00 65.00 88 LYS A N 1
ATOM 669 C CA . LYS A 1 88 ? -14.957 -0.427 8.537 1.00 65.00 88 LYS A CA 1
ATOM 670 C C . LYS A 1 88 ? -15.092 -0.644 10.040 1.00 65.00 88 LYS A C 1
ATOM 672 O O . LYS A 1 88 ? -14.513 -1.578 10.590 1.00 65.00 88 LYS A O 1
ATOM 677 N N . ARG A 1 89 ? -15.869 0.207 10.719 1.00 63.69 89 ARG A N 1
ATOM 678 C CA . ARG A 1 89 ? -16.253 -0.060 12.113 1.00 63.69 89 ARG A CA 1
ATOM 679 C C . ARG A 1 89 ? -16.950 -1.428 12.186 1.00 63.69 89 ARG A C 1
ATOM 681 O O . ARG A 1 89 ? -17.915 -1.643 11.443 1.00 63.69 89 ARG A O 1
ATOM 688 N N . PRO A 1 90 ? -16.525 -2.347 13.074 1.00 63.81 90 PRO A N 1
ATOM 689 C CA . PRO A 1 90 ? -17.254 -3.584 13.289 1.00 63.81 90 PRO A CA 1
ATOM 690 C C . PRO A 1 90 ? -18.658 -3.208 13.756 1.00 63.81 90 PRO A C 1
ATOM 692 O O . PRO A 1 90 ? -18.829 -2.510 14.758 1.00 63.81 90 PRO A O 1
ATOM 695 N N . SER A 1 91 ? -19.668 -3.615 12.982 1.00 54.31 91 SER A N 1
ATOM 696 C CA . SER A 1 91 ? -21.071 -3.324 13.266 1.00 54.31 91 SER A CA 1
ATOM 697 C C . SER A 1 91 ? -21.370 -3.737 14.704 1.00 54.31 91 SER A C 1
ATOM 699 O O . SER A 1 91 ? -21.450 -4.934 14.991 1.00 54.31 91 SER A O 1
ATOM 701 N N . ARG A 1 92 ? -21.528 -2.754 15.610 1.00 58.03 92 ARG A N 1
ATOM 702 C CA . ARG A 1 92 ? -21.954 -2.972 16.998 1.00 58.03 92 ARG A CA 1
ATOM 703 C C . ARG A 1 92 ? -23.293 -3.692 16.942 1.00 58.03 92 ARG A C 1
ATOM 705 O O . ARG A 1 92 ? -24.349 -3.072 16.840 1.00 58.03 92 ARG A O 1
ATOM 712 N N . ARG A 1 93 ? -23.253 -5.023 16.994 1.00 50.38 93 ARG A N 1
ATOM 713 C CA . ARG A 1 93 ? -24.434 -5.858 17.156 1.00 50.38 93 ARG A CA 1
ATOM 714 C C . ARG A 1 93 ? -25.036 -5.392 18.468 1.00 50.38 93 ARG A C 1
ATOM 716 O O . ARG A 1 93 ? -24.405 -5.556 19.511 1.00 50.38 93 ARG A O 1
ATOM 723 N N . GLN A 1 94 ? -26.181 -4.713 18.395 1.00 54.16 94 GLN A N 1
ATOM 724 C CA . GLN A 1 94 ? -26.906 -4.241 19.564 1.00 54.16 94 GLN A CA 1
ATOM 725 C C . GLN A 1 94 ? -26.997 -5.415 20.532 1.00 54.16 94 GLN A C 1
ATOM 727 O O . GLN A 1 94 ? -27.737 -6.374 20.303 1.00 54.16 94 GLN A O 1
ATOM 732 N N . ARG A 1 95 ? -26.187 -5.367 21.595 1.00 52.81 95 ARG A N 1
ATOM 733 C CA . ARG A 1 95 ? -26.270 -6.287 22.719 1.00 52.81 95 ARG A CA 1
ATOM 734 C C . ARG A 1 95 ? -27.558 -5.901 23.420 1.00 52.81 95 ARG A C 1
ATOM 736 O O . ARG A 1 95 ? -27.566 -5.085 24.337 1.00 52.81 95 ARG A O 1
ATOM 743 N N . SER A 1 96 ? -28.655 -6.410 22.861 1.00 48.69 96 SER A N 1
ATOM 744 C CA . SER A 1 96 ? -29.991 -6.342 23.412 1.00 48.69 96 SER A CA 1
ATOM 745 C C . SER A 1 96 ? -29.855 -6.669 24.886 1.00 48.69 96 SER A C 1
ATOM 747 O O . SER A 1 96 ? -29.439 -7.766 25.267 1.00 48.69 96 SER A O 1
ATOM 749 N N . LYS A 1 97 ? -30.137 -5.664 25.710 1.00 49.53 97 LYS A N 1
ATOM 750 C CA . LYS A 1 97 ? -30.324 -5.795 27.144 1.00 49.53 97 LYS A CA 1
ATOM 751 C C . LYS A 1 97 ? -31.578 -6.648 27.375 1.00 49.53 97 LYS A C 1
ATOM 753 O O . LYS A 1 97 ? -32.579 -6.155 27.870 1.00 49.53 97 LYS A O 1
ATOM 758 N N . ARG A 1 98 ? -31.541 -7.940 27.039 1.00 51.75 98 ARG A N 1
ATOM 759 C CA . ARG A 1 98 ? -32.362 -8.953 27.708 1.00 51.75 98 ARG A CA 1
ATOM 760 C C . ARG A 1 98 ? -31.562 -9.454 28.898 1.00 51.75 98 ARG A C 1
ATOM 762 O O . ARG A 1 98 ? -31.045 -10.564 28.932 1.00 51.75 98 ARG A O 1
ATOM 769 N N . ALA A 1 99 ? -31.432 -8.557 29.869 1.00 48.50 99 ALA A N 1
ATOM 770 C CA . ALA A 1 99 ? -31.238 -8.971 31.237 1.00 48.50 99 ALA A CA 1
ATOM 771 C C . ALA A 1 99 ? -32.425 -9.864 31.630 1.00 48.50 99 ALA A C 1
ATOM 773 O O . ALA A 1 99 ? -33.578 -9.511 31.394 1.00 48.50 99 ALA A O 1
ATOM 774 N N . ALA A 1 100 ? -32.096 -11.030 32.175 1.00 51.00 100 ALA A N 1
ATOM 775 C CA . ALA A 1 100 ? -32.807 -11.705 33.251 1.00 51.00 100 ALA A CA 1
ATOM 776 C C . ALA A 1 100 ? -34.341 -11.543 33.300 1.00 51.00 100 ALA A C 1
ATOM 778 O O . ALA A 1 100 ? -34.867 -10.629 33.929 1.00 51.00 100 ALA A O 1
ATOM 779 N N . ALA A 1 101 ? -35.057 -12.549 32.794 1.00 47.53 101 ALA A N 1
ATOM 780 C CA . ALA A 1 101 ? -36.351 -12.917 33.352 1.00 47.53 101 ALA A CA 1
ATOM 781 C C . ALA A 1 101 ? -36.482 -14.447 33.431 1.00 47.53 101 ALA A C 1
ATOM 783 O O . ALA A 1 101 ? -36.745 -15.119 32.443 1.00 47.53 101 ALA A O 1
ATOM 784 N N . LYS A 1 102 ? -36.337 -14.926 34.673 1.00 44.62 102 LYS A N 1
ATOM 785 C CA . LYS A 1 102 ? -36.963 -16.109 35.286 1.00 44.62 102 LYS A CA 1
ATOM 786 C C . LYS A 1 102 ? -36.468 -17.527 34.945 1.00 44.62 102 LYS A C 1
ATOM 788 O O . LYS A 1 102 ? -36.756 -18.106 33.908 1.00 44.62 102 LYS A O 1
ATOM 793 N N . LYS A 1 103 ? -35.861 -18.128 35.979 1.00 50.44 103 LYS A N 1
ATOM 794 C CA . LYS A 1 103 ? -35.979 -19.548 36.346 1.00 50.44 103 LYS A CA 1
ATOM 795 C C . LYS A 1 103 ? -37.422 -20.065 36.188 1.00 50.44 103 LYS A C 1
ATOM 797 O O . LYS A 1 103 ? -38.323 -19.490 36.795 1.00 50.44 103 LYS A O 1
ATOM 802 N N . ALA A 1 104 ? -37.571 -21.186 35.486 1.00 39.88 104 ALA A N 1
ATOM 803 C CA . ALA A 1 104 ? -38.467 -22.326 35.749 1.00 39.88 104 ALA A CA 1
ATOM 804 C C . ALA A 1 104 ? -38.104 -23.379 34.677 1.00 39.88 104 ALA A C 1
ATOM 806 O O . ALA A 1 104 ? -38.293 -23.133 33.495 1.00 39.88 104 ALA A O 1
ATOM 807 N N . ALA A 1 105 ? -37.306 -24.411 34.966 1.00 47.34 105 ALA A N 1
ATOM 808 C CA . ALA A 1 105 ? -37.788 -25.709 35.449 1.00 47.34 105 ALA A CA 1
ATOM 809 C C . ALA A 1 105 ? -39.188 -26.056 34.912 1.00 47.34 105 ALA A C 1
ATOM 811 O O . ALA A 1 105 ? -40.158 -25.452 35.362 1.00 47.34 105 ALA A O 1
ATOM 812 N N . THR A 1 106 ? -39.287 -26.997 33.967 1.00 41.16 106 THR A N 1
ATOM 813 C CA . THR A 1 106 ? -39.997 -28.293 34.095 1.00 41.16 106 THR A CA 1
ATOM 814 C C . THR A 1 106 ? -39.966 -29.016 32.739 1.00 41.16 106 THR A C 1
ATOM 816 O O . THR A 1 106 ? -40.167 -28.412 31.688 1.00 41.16 106 THR A O 1
ATOM 819 N N . GLU A 1 107 ? -39.641 -30.304 32.797 1.00 43.75 107 GLU A N 1
ATOM 820 C CA . GLU A 1 107 ? -39.688 -31.314 31.739 1.00 43.75 107 GLU A CA 1
ATOM 821 C C . GLU A 1 107 ? -41.082 -31.424 31.096 1.00 43.75 107 GLU A C 1
ATOM 823 O O . GLU A 1 107 ? -42.076 -31.181 31.770 1.00 43.75 107 GLU A O 1
ATOM 828 N N . THR A 1 108 ? -41.174 -31.857 29.832 1.00 39.03 108 THR A N 1
ATOM 829 C CA . THR A 1 108 ? -41.815 -33.128 29.405 1.00 39.03 108 THR A CA 1
ATOM 830 C C . THR A 1 108 ? -42.191 -33.141 27.912 1.00 39.03 108 THR A C 1
ATOM 832 O O . THR A 1 108 ? -42.967 -32.328 27.429 1.00 39.03 108 THR A O 1
ATOM 835 N N . THR A 1 109 ? -41.616 -34.141 27.233 1.00 41.06 109 THR A N 1
ATOM 836 C CA . THR A 1 109 ? -42.189 -35.057 26.224 1.00 41.06 109 THR A CA 1
ATOM 837 C C . THR A 1 109 ? -42.830 -34.589 24.912 1.0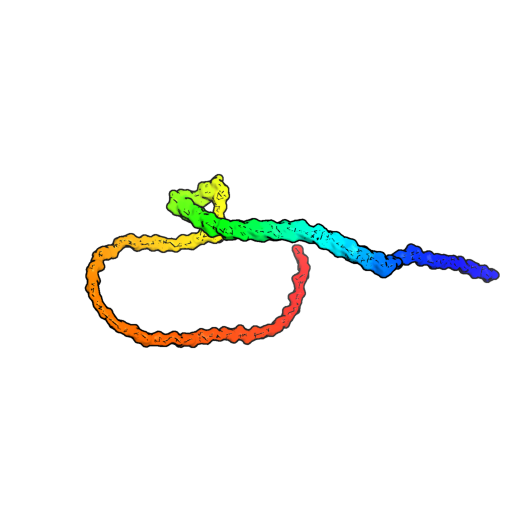0 41.06 109 THR A C 1
ATOM 839 O O . THR A 1 109 ? -43.777 -33.813 24.883 1.00 41.06 109 THR A O 1
ATOM 842 N N . SER A 1 110 ? -42.418 -35.363 23.894 1.00 39.22 110 SER A N 1
ATOM 843 C CA . SER A 1 110 ? -43.133 -35.779 22.678 1.00 39.22 110 SER A CA 1
ATOM 844 C C . SER A 1 110 ? -43.215 -34.763 21.544 1.00 39.22 110 SER A C 1
ATOM 846 O O . SER A 1 110 ? -43.387 -33.580 21.781 1.00 39.22 110 SER A O 1
ATOM 848 N N . ALA A 1 111 ? -43.229 -35.131 20.269 1.00 38.53 111 ALA A N 1
ATOM 849 C CA . ALA A 1 111 ? -42.841 -36.283 19.446 1.00 38.53 111 ALA A CA 1
ATOM 850 C C . ALA A 1 111 ? -43.439 -35.934 18.067 1.00 38.53 111 ALA A C 1
ATOM 852 O O . ALA A 1 111 ? -44.495 -35.306 18.023 1.00 38.53 111 ALA A O 1
ATOM 853 N N . ASP A 1 112 ? -42.799 -36.394 16.990 1.00 38.53 112 ASP A N 1
ATOM 854 C CA . ASP A 1 112 ? -43.262 -36.310 15.594 1.00 38.53 112 ASP A CA 1
ATOM 855 C C . ASP A 1 112 ? -43.294 -34.889 14.988 1.00 38.53 112 ASP A C 1
ATOM 857 O O . ASP A 1 112 ? -43.728 -33.920 15.589 1.00 38.53 112 ASP A O 1
ATOM 861 N N . SER A 1 113 ? -42.845 -34.640 13.763 1.00 46.19 113 SER A N 1
ATOM 862 C CA . SER A 1 113 ? -42.993 -35.478 12.578 1.00 46.19 113 SER A CA 1
ATOM 863 C C . SER A 1 113 ? -41.835 -35.228 11.616 1.00 46.19 113 SER A C 1
ATOM 865 O O . SER A 1 113 ? -41.389 -34.095 11.427 1.00 46.19 113 SER A O 1
ATOM 867 N N . SER A 1 114 ? -41.374 -36.308 11.002 1.00 47.25 114 SER A N 1
ATOM 868 C CA . SER A 1 114 ? -40.419 -36.300 9.900 1.00 47.25 114 SER A CA 1
ATOM 869 C C . SER A 1 114 ? -41.052 -35.785 8.603 1.00 47.25 114 SER A C 1
ATOM 871 O O . SER A 1 114 ? -42.262 -35.882 8.409 1.00 47.25 114 SER A O 1
ATOM 873 N N . THR A 1 115 ? -40.167 -35.410 7.673 1.00 42.56 115 THR A N 1
ATOM 874 C CA . THR A 1 115 ? -40.343 -35.428 6.206 1.00 42.56 115 THR A CA 1
ATOM 875 C C . THR A 1 115 ? -41.341 -34.446 5.592 1.00 42.56 115 THR A C 1
ATOM 877 O O . THR A 1 115 ? -42.518 -34.754 5.467 1.00 42.56 115 THR A O 1
ATOM 880 N N . ASP A 1 116 ? -40.818 -33.355 5.019 1.00 44.53 116 ASP A N 1
ATOM 881 C CA . ASP A 1 116 ? -41.116 -33.081 3.611 1.00 44.53 116 ASP A CA 1
ATOM 882 C C . ASP A 1 116 ? -39.950 -32.376 2.889 1.00 44.53 116 ASP A C 1
ATOM 884 O O . ASP A 1 116 ? -39.075 -31.755 3.493 1.00 44.53 116 ASP A O 1
ATOM 888 N N . SER A 1 117 ? -39.918 -32.600 1.585 1.00 56.53 117 SER A N 1
ATOM 889 C CA . SER A 1 117 ? -38.786 -32.580 0.664 1.00 56.53 117 SER A CA 1
ATOM 890 C C . SER A 1 117 ? -38.302 -31.183 0.239 1.00 56.53 117 SER A C 1
ATOM 892 O O . SER A 1 117 ? -39.089 -30.237 0.187 1.00 56.53 117 SER A O 1
ATOM 894 N N . PRO A 1 118 ? -37.025 -31.035 -0.179 1.00 53.31 118 PRO A N 1
ATOM 895 C CA . PRO A 1 118 ? -36.530 -29.798 -0.773 1.00 53.31 118 PRO A CA 1
ATOM 896 C C . PRO A 1 118 ? -36.973 -29.696 -2.240 1.00 53.31 118 PRO A C 1
ATOM 898 O O . PRO A 1 118 ? -36.432 -30.365 -3.121 1.00 53.31 118 PRO A O 1
ATOM 901 N N . ALA A 1 119 ? -37.949 -28.832 -2.521 1.00 50.28 119 ALA A N 1
ATOM 902 C CA . ALA A 1 119 ? -38.263 -28.429 -3.887 1.00 50.28 119 ALA A CA 1
ATOM 903 C C . ALA A 1 119 ? -37.198 -27.442 -4.390 1.00 50.28 119 ALA A C 1
ATOM 905 O O . ALA A 1 119 ? -37.055 -26.327 -3.888 1.00 50.28 119 ALA A O 1
ATOM 906 N N . ALA A 1 120 ? -36.435 -27.889 -5.384 1.00 50.22 120 ALA A N 1
ATOM 907 C CA . ALA A 1 120 ? -35.452 -27.106 -6.110 1.00 50.22 120 ALA A CA 1
ATOM 908 C C . ALA A 1 120 ? -36.095 -25.869 -6.763 1.00 50.22 120 ALA A C 1
ATOM 910 O O . ALA A 1 120 ? -36.944 -25.994 -7.644 1.00 50.22 120 ALA A O 1
ATOM 911 N N . ALA A 1 121 ? -35.648 -24.674 -6.376 1.00 51.53 121 ALA A N 1
ATOM 912 C CA . ALA A 1 121 ? -35.861 -23.464 -7.160 1.00 51.53 121 ALA A CA 1
ATOM 913 C C . ALA A 1 121 ? -34.664 -23.289 -8.104 1.00 51.53 121 ALA A C 1
ATOM 915 O O . ALA A 1 121 ? -33.552 -22.961 -7.693 1.00 51.53 121 ALA A O 1
ATOM 916 N N . VAL A 1 122 ? -34.914 -23.588 -9.374 1.00 58.78 122 VAL A N 1
ATOM 917 C CA . VAL A 1 122 ? -34.007 -23.421 -10.512 1.00 58.78 122 VAL A CA 1
ATOM 918 C C . VAL A 1 122 ? -33.635 -21.934 -10.671 1.00 58.78 122 VAL A C 1
ATOM 920 O O . VAL A 1 122 ? -34.529 -21.087 -10.615 1.00 58.78 122 VAL A O 1
ATOM 923 N N . PRO A 1 123 ? -32.353 -21.580 -10.885 1.00 57.44 123 PRO A N 1
ATOM 924 C CA . PRO A 1 123 ? -31.941 -20.203 -11.141 1.00 57.44 123 PRO A CA 1
ATOM 925 C C . PRO A 1 123 ? -32.356 -19.745 -12.548 1.00 57.44 123 PRO A C 1
ATOM 927 O O . PRO A 1 123 ? -31.960 -20.332 -13.555 1.00 57.44 123 PRO A O 1
ATOM 930 N N . THR A 1 124 ? -33.124 -18.657 -12.625 1.00 58.12 124 THR A N 1
ATOM 931 C CA . THR A 1 124 ? -33.459 -17.979 -13.88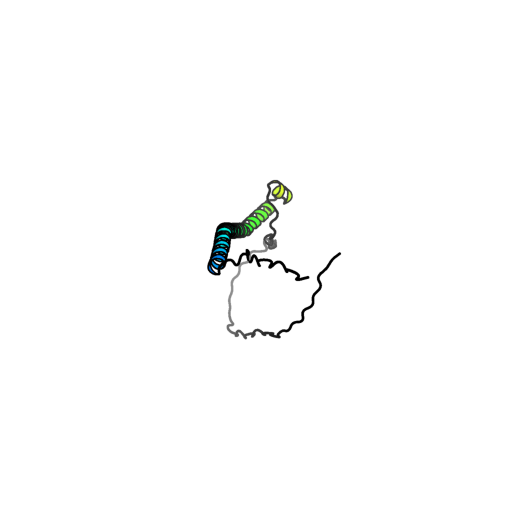4 1.00 58.12 124 THR A CA 1
ATOM 932 C C . THR A 1 124 ? -32.236 -17.217 -14.398 1.00 58.12 124 THR A C 1
ATOM 934 O O . THR A 1 124 ? -31.931 -16.109 -13.961 1.00 58.12 124 THR A O 1
ATOM 937 N N . GLN A 1 125 ? -31.523 -17.834 -15.337 1.00 52.44 125 GLN A N 1
ATOM 938 C CA . GLN A 1 125 ? -30.466 -17.229 -16.140 1.00 52.44 125 GLN A CA 1
ATOM 939 C C . GLN A 1 125 ? -31.097 -16.260 -17.150 1.00 52.44 125 GLN A C 1
ATOM 941 O O . GLN A 1 125 ? -31.543 -16.669 -18.219 1.00 52.44 125 GLN A O 1
ATOM 946 N N . ASN A 1 126 ? -31.1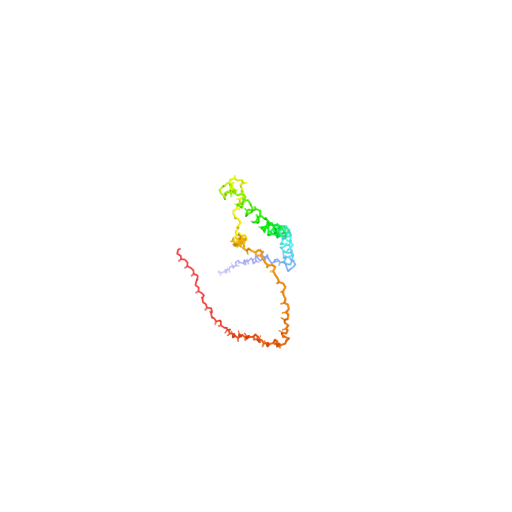52 -14.970 -16.813 1.00 56.34 126 ASN A N 1
ATOM 947 C CA . ASN A 1 126 ? -31.585 -13.935 -17.748 1.00 56.34 126 ASN A CA 1
ATOM 948 C C . ASN A 1 126 ? -30.371 -13.443 -18.550 1.00 56.34 126 ASN A C 1
ATOM 950 O O . ASN A 1 126 ? -29.679 -12.505 -18.161 1.00 56.34 126 ASN A O 1
ATOM 954 N N . GLY A 1 127 ? -30.079 -14.144 -19.645 1.00 44.91 127 GLY A N 1
ATOM 955 C CA . GLY A 1 127 ? -29.161 -13.687 -20.678 1.00 44.91 127 GLY A CA 1
ATOM 956 C C . GLY A 1 127 ? -29.930 -12.922 -21.748 1.00 44.91 127 GLY A C 1
ATOM 957 O O . GLY A 1 127 ? -30.740 -13.510 -22.457 1.00 44.91 127 GLY A O 1
ATOM 958 N N . ALA A 1 128 ? -29.641 -11.634 -21.901 1.00 51.53 128 ALA A N 1
ATOM 959 C CA . ALA A 1 128 ? -29.900 -10.917 -23.140 1.00 51.53 128 ALA A CA 1
ATOM 960 C C . ALA A 1 128 ? -28.664 -10.072 -23.461 1.00 51.53 128 ALA A C 1
ATOM 962 O O . ALA A 1 128 ? -28.338 -9.117 -22.758 1.00 51.53 128 ALA A O 1
ATOM 963 N N . ALA A 1 129 ? -27.965 -10.512 -24.510 1.00 45.19 129 ALA A N 1
ATOM 964 C CA . ALA A 1 129 ? -27.018 -9.745 -25.312 1.00 45.19 129 ALA A CA 1
ATOM 965 C C . ALA A 1 129 ? -27.584 -8.337 -25.600 1.00 45.19 129 ALA A C 1
ATOM 967 O O . ALA A 1 129 ? -28.793 -8.174 -25.715 1.00 45.19 129 ALA A O 1
ATOM 968 N N . GLY A 1 130 ? -26.802 -7.267 -25.683 1.00 39.56 130 GLY A N 1
ATOM 969 C CA . GLY A 1 130 ? -25.568 -7.119 -26.446 1.00 39.56 130 GLY A CA 1
ATOM 970 C C . GLY A 1 130 ? -25.817 -6.085 -27.555 1.00 39.56 130 GLY A C 1
ATOM 971 O O . GLY A 1 130 ? -26.929 -6.017 -28.072 1.00 39.56 130 GLY A O 1
ATOM 972 N N . LEU A 1 131 ? -24.757 -5.348 -27.913 1.00 47.03 131 LEU A N 1
ATOM 973 C CA .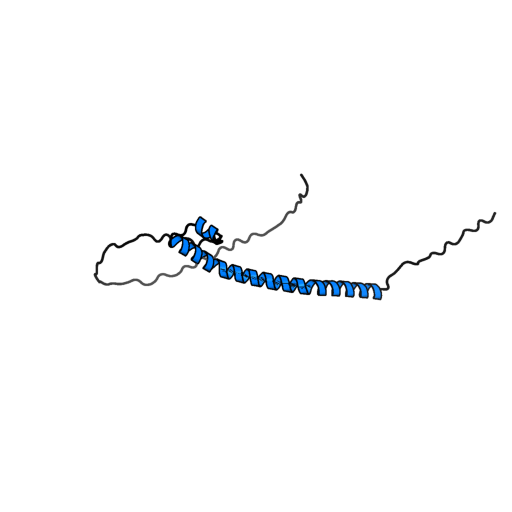 LEU A 1 131 ? -24.635 -4.268 -28.917 1.00 47.03 131 LEU A CA 1
ATOM 974 C C . LEU A 1 131 ? -24.907 -2.858 -28.360 1.00 47.03 131 LEU A C 1
ATOM 976 O O . LEU A 1 131 ? -26.025 -2.498 -28.018 1.00 47.03 131 LEU A O 1
ATOM 980 N N . GLU A 1 132 ? -23.854 -2.116 -28.007 1.00 48.50 132 GLU A N 1
ATOM 981 C CA . GLU A 1 132 ? -22.995 -1.314 -28.904 1.00 48.50 132 GLU A CA 1
ATOM 982 C C . GLU A 1 132 ? -23.728 -0.122 -29.533 1.00 48.50 132 GLU A C 1
ATOM 984 O O . GLU A 1 132 ? -24.516 -0.296 -30.449 1.00 48.50 132 GLU A O 1
ATOM 989 N N . THR A 1 133 ? -23.361 1.093 -29.110 1.00 49.53 133 THR A N 1
ATOM 990 C CA . THR A 1 133 ? -23.008 2.180 -30.039 1.00 49.53 133 THR A CA 1
ATOM 991 C C . THR A 1 133 ? -22.130 3.206 -29.327 1.00 49.53 133 THR A C 1
ATOM 993 O O . THR A 1 133 ? -22.430 3.665 -28.227 1.00 49.53 133 THR A O 1
ATOM 996 N N . ALA A 1 134 ? -21.026 3.532 -29.988 1.00 48.94 134 ALA A N 1
ATOM 997 C CA . ALA A 1 134 ? -20.078 4.581 -29.669 1.00 48.94 134 ALA A CA 1
ATOM 998 C C . ALA A 1 134 ? -20.664 5.995 -29.840 1.00 48.94 134 ALA A C 1
ATOM 1000 O O . ALA A 1 134 ? -21.477 6.210 -30.732 1.00 48.94 134 ALA A O 1
ATOM 1001 N N . ALA A 1 135 ? -20.167 6.953 -29.050 1.00 49.72 135 ALA A N 1
ATOM 1002 C CA . ALA A 1 135 ? -19.907 8.360 -29.409 1.00 49.72 135 ALA A CA 1
ATOM 1003 C C . ALA A 1 135 ? -19.398 9.069 -28.135 1.00 49.72 135 ALA A C 1
ATOM 1005 O O . ALA A 1 135 ? -20.106 9.144 -27.140 1.00 49.72 135 ALA A O 1
ATOM 1006 N N . ALA A 1 136 ? -18.102 9.357 -28.010 1.00 49.62 136 ALA A N 1
ATOM 1007 C CA . ALA A 1 136 ? -17.445 10.565 -28.519 1.00 49.62 136 ALA A CA 1
ATOM 1008 C C . ALA A 1 136 ? -17.947 11.855 -27.840 1.00 49.62 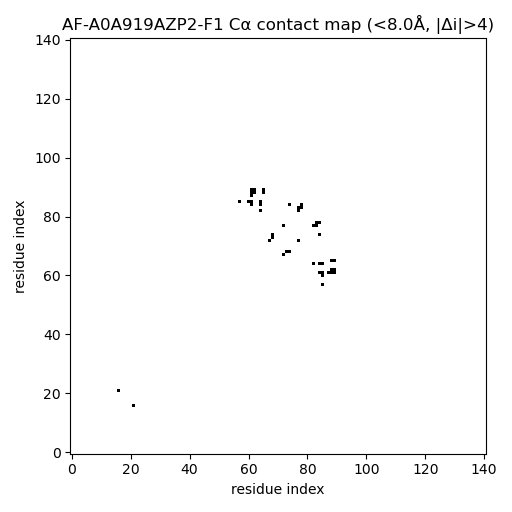136 ALA A C 1
ATOM 1010 O O . ALA A 1 136 ? -19.075 12.284 -28.049 1.00 49.62 136 ALA A O 1
ATOM 1011 N N . GLY A 1 137 ? -17.066 12.491 -27.063 1.00 51.00 137 GLY A N 1
ATOM 1012 C CA . GLY A 1 137 ? -17.320 13.789 -26.440 1.00 51.00 137 GLY A CA 1
ATOM 1013 C 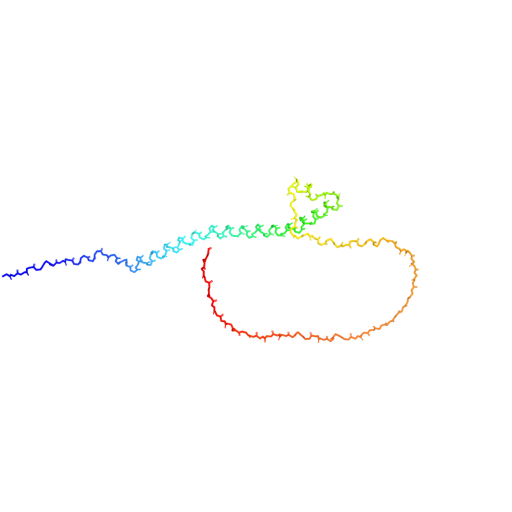C . GLY A 1 137 ? -16.185 14.225 -25.522 1.00 51.00 137 GLY A C 1
ATOM 1014 O O . GLY A 1 137 ? -16.320 14.211 -24.307 1.00 51.00 137 GLY A O 1
ATOM 1015 N N . SER A 1 138 ? -15.045 14.558 -26.122 1.00 54.59 138 SER A N 1
ATOM 1016 C CA . SER A 1 138 ? -13.953 15.292 -25.482 1.00 54.59 138 SER A CA 1
ATOM 1017 C C . SER A 1 138 ? -14.263 16.801 -25.480 1.00 54.59 138 SER A C 1
ATOM 1019 O O . SER A 1 138 ? -15.047 17.263 -26.307 1.00 54.59 138 SER A O 1
ATOM 1021 N N . THR A 1 139 ? -13.537 17.545 -24.639 1.00 55.72 139 THR A N 1
ATOM 1022 C CA . THR A 1 139 ? -13.215 18.991 -24.705 1.00 55.72 139 THR A CA 1
ATOM 1023 C C . THR A 1 139 ? -13.989 19.993 -23.821 1.00 55.72 139 THR A C 1
ATOM 1025 O O . THR A 1 139 ? -15.152 20.302 -24.039 1.00 55.72 139 THR A O 1
ATOM 1028 N N . THR A 1 140 ? -13.221 20.527 -22.859 1.00 55.03 140 THR A N 1
ATOM 1029 C CA . THR A 1 140 ? -12.930 21.955 -22.603 1.00 55.03 140 THR A CA 1
ATOM 1030 C C . THR A 1 140 ? -14.003 22.877 -22.016 1.00 55.03 140 THR A C 1
ATOM 1032 O O . THR A 1 140 ? -14.974 23.244 -22.670 1.00 55.03 140 THR A O 1
ATOM 1035 N N . GLY A 1 141 ? -13.678 23.380 -20.821 1.00 51.72 141 GLY A N 1
ATOM 1036 C CA . GLY A 1 141 ? -14.098 24.653 -20.237 1.00 51.72 141 GLY A CA 1
ATOM 1037 C C . GLY A 1 141 ? -13.073 25.066 -19.192 1.00 51.72 141 GLY A C 1
ATOM 1038 O O . GLY A 1 141 ? -12.848 24.240 -18.281 1.00 51.72 141 GLY A O 1
#

Mean predicted aligned error: 20.23 Å

Solvent-accessible surface area (backbone atoms only — not comparable to full-atom values): 9702 Å² total; per-residue (Å²): 140,84,85,81,76,80,80,74,77,82,77,76,84,64,85,73,69,48,76,66,53,52,54,49,52,51,50,52,54,50,53,51,49,53,64,59,42,53,65,51,53,51,51,51,51,53,50,53,52,53,49,53,52,48,62,66,43,50,61,62,49,23,51,52,53,52,50,41,45,72,73,67,49,48,72,65,60,40,41,73,74,70,45,73,84,52,93,66,62,69,78,78,71,76,77,70,84,76,70,85,82,77,94,72,90,80,89,83,84,88,78,88,82,83,88,84,80,89,78,83,80,78,83,84,81,85,81,75,83,83,84,90,82,90,79,89,84,83,85,91,133

Radius of gyration: 38.5 Å; Cα contacts (8 Å, |Δi|>4): 24; chains: 1; bounding box: 72×66×112 Å

Sequence (141 aa):
MLSLLPHLPCQYDHGMASAHDIMQRMREVQAAREKAFEPLAEILGQRAELQRQLEALDAPYAEAFAAAEAAGWTAEELKGIGAEEPAKRPSRRQRSKRAAAKKAATETTSADSSTDSPAAAVPTQNGAAGLETAAAGSTTG

Organism: NCBI:txid67302

Foldseek 3Di:
DDDDDDDDPPPPPDDPQPPVNVVVVVVVVVVVVVVVVVVVVVVVVVVVVVVVVVVVVLVVLLVVVVVCVVVVDDQVNCVVVVRDHRPDRPPPPPPPPPPDDDDDDDDDDDDDDDDDDDDDDDDPDDDDDDDDDDDDDDDDD